Protein AF-Q9ZSM0-F1 (afdb_monomer_lite)

Secondary structure (DSSP, 8-state):
--GGGGTTTPPPP-TTS---HHHHHHHHHHHHHTTTTHHHHHHTTTT--SSPPP--

Structure (mmCIF, N/CA/C/O backbone):
data_AF-Q9ZSM0-F1
#
_entry.id   AF-Q9ZSM0-F1
#
loop_
_atom_site.group_PDB
_atom_site.id
_atom_site.type_symbol
_atom_site.label_atom_id
_atom_site.label_alt_id
_atom_site.label_comp_id
_atom_site.label_asym_id
_atom_site.label_entity_id
_atom_site.label_seq_id
_atom_site.pdbx_PDB_ins_code
_atom_site.Cartn_x
_atom_site.Cartn_y
_atom_site.Cartn_z
_atom_site.occupancy
_atom_site.B_iso_or_equiv
_atom_site.auth_seq_id
_atom_site.auth_comp_id
_atom_site.auth_asym_id
_atom_site.auth_atom_id
_atom_site.pdbx_PDB_model_num
ATOM 1 N N . ILE A 1 1 ? 5.549 7.123 7.647 1.00 50.31 1 ILE A N 1
ATOM 2 C CA . ILE A 1 1 ? 4.145 6.763 7.334 1.00 50.31 1 ILE A CA 1
ATOM 3 C C . ILE A 1 1 ? 3.957 7.101 5.862 1.00 50.31 1 ILE A C 1
ATOM 5 O O . ILE A 1 1 ? 4.252 8.231 5.497 1.00 50.31 1 ILE A O 1
ATOM 9 N N . ASN A 1 2 ? 3.661 6.114 5.014 1.00 47.09 2 ASN A N 1
ATOM 10 C CA . ASN A 1 2 ? 3.624 6.279 3.555 1.00 47.09 2 ASN A CA 1
ATOM 11 C C . ASN A 1 2 ? 2.429 7.192 3.177 1.00 47.09 2 ASN A C 1
ATOM 13 O O . ASN A 1 2 ? 1.319 6.875 3.605 1.00 47.09 2 ASN A O 1
ATOM 17 N N . PRO A 1 3 ? 2.609 8.315 2.451 1.00 50.44 3 PRO A N 1
ATOM 18 C CA . PRO A 1 3 ? 1.555 9.316 2.213 1.00 50.44 3 PRO A CA 1
ATOM 19 C C . PRO A 1 3 ? 0.274 8.763 1.565 1.00 50.44 3 PRO A C 1
ATOM 21 O O . PRO A 1 3 ? -0.808 9.295 1.804 1.00 50.44 3 PRO A O 1
ATOM 24 N N . HIS A 1 4 ? 0.365 7.652 0.833 1.00 49.78 4 HIS A N 1
ATOM 25 C CA . HIS A 1 4 ? -0.779 7.020 0.168 1.00 49.78 4 HIS A CA 1
ATOM 26 C C . HIS A 1 4 ? -1.789 6.356 1.115 1.00 49.78 4 HIS A C 1
ATOM 28 O O . HIS A 1 4 ? -2.952 6.200 0.747 1.00 49.78 4 HIS A O 1
ATOM 34 N N . SER A 1 5 ? -1.417 6.004 2.357 1.00 51.03 5 SER A N 1
ATOM 35 C CA . SER A 1 5 ? -2.401 5.449 3.307 1.00 51.03 5 SER A CA 1
ATOM 36 C C . SER A 1 5 ? -3.499 6.459 3.657 1.00 51.03 5 SER A C 1
ATOM 38 O O . SER A 1 5 ? -4.598 6.073 4.051 1.00 51.03 5 SER A O 1
ATOM 40 N N . MET A 1 6 ? -3.207 7.756 3.508 1.00 56.19 6 MET A N 1
ATOM 41 C CA . MET A 1 6 ? -4.132 8.839 3.827 1.00 56.19 6 MET A CA 1
ATOM 42 C C . MET A 1 6 ? -5.267 8.962 2.799 1.00 56.19 6 MET A C 1
ATOM 44 O O . MET A 1 6 ? -6.357 9.391 3.165 1.00 56.19 6 MET A O 1
ATOM 48 N N . GLU A 1 7 ? -5.062 8.522 1.551 1.00 62.47 7 GLU A N 1
ATOM 49 C CA . GLU A 1 7 ? -6.053 8.641 0.466 1.00 62.47 7 GLU A CA 1
ATOM 50 C C . GLU A 1 7 ? -7.269 7.721 0.650 1.00 62.47 7 GLU A C 1
ATOM 52 O O . GLU A 1 7 ? -8.365 8.031 0.184 1.00 62.47 7 GLU A O 1
ATOM 57 N N . LEU A 1 8 ? -7.094 6.597 1.352 1.00 76.31 8 LEU A N 1
ATOM 58 C CA . LEU A 1 8 ? -8.161 5.624 1.618 1.00 76.31 8 LEU A CA 1
ATOM 59 C C . LEU A 1 8 ? -8.819 5.811 2.990 1.00 76.31 8 LEU A C 1
ATOM 61 O O . LEU A 1 8 ? -9.782 5.116 3.306 1.00 76.31 8 LEU A O 1
ATOM 65 N N . GLY A 1 9 ? -8.299 6.727 3.818 1.00 79.56 9 GLY A N 1
ATOM 66 C CA . GLY A 1 9 ? -8.780 6.932 5.186 1.00 79.56 9 GLY A CA 1
ATOM 67 C C . GLY A 1 9 ? -8.625 5.694 6.079 1.00 79.56 9 GLY A C 1
ATOM 68 O O . GLY A 1 9 ? -9.357 5.562 7.064 1.00 79.56 9 GLY A O 1
ATOM 69 N N . ALA A 1 10 ? -7.714 4.780 5.719 1.00 85.00 10 ALA A N 1
ATOM 70 C CA . ALA A 1 10 ? -7.405 3.603 6.515 1.00 85.00 10 ALA A CA 1
ATOM 71 C C . ALA A 1 10 ? -6.581 4.017 7.745 1.00 85.00 10 ALA A C 1
ATOM 73 O O . ALA A 1 10 ? -5.547 4.682 7.629 1.00 85.00 10 ALA A O 1
ATOM 74 N N . GLY A 1 11 ? -7.066 3.669 8.932 1.00 85.38 11 GLY A N 1
ATOM 75 C CA . GLY A 1 11 ? -6.502 4.095 10.208 1.00 85.38 11 GLY A CA 1
ATOM 76 C C . GLY A 1 11 ? -5.656 3.026 10.893 1.00 85.38 11 GLY A C 1
ATOM 77 O O . GLY A 1 11 ? -5.802 1.830 10.658 1.00 85.38 11 GLY A O 1
ATOM 78 N N . PHE A 1 12 ? -4.789 3.452 11.816 1.00 89.69 12 PHE A N 1
ATOM 79 C CA . PHE A 1 12 ? -4.109 2.511 12.705 1.00 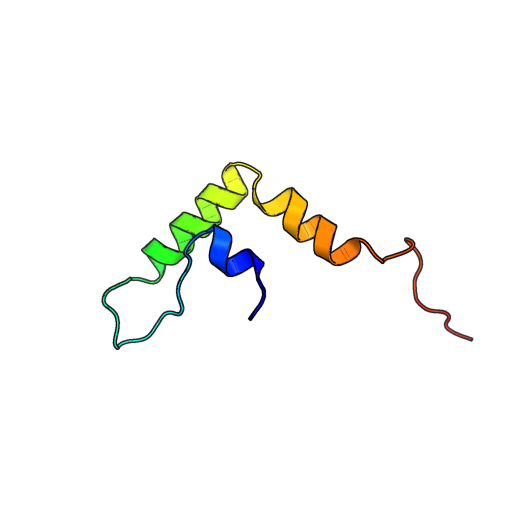89.69 12 PHE A CA 1
ATOM 80 C C . PHE A 1 12 ? -5.105 1.883 13.686 1.00 89.69 12 PHE A C 1
ATOM 82 O O . PHE A 1 12 ? -5.807 2.611 14.404 1.00 89.69 12 PHE A O 1
ATOM 89 N N . LEU A 1 13 ? -5.115 0.552 13.729 1.00 91.31 13 LEU A N 1
ATOM 90 C CA . LEU A 1 13 ? -5.940 -0.249 14.626 1.00 91.31 13 LEU A CA 1
ATOM 91 C C . LEU A 1 13 ? -5.301 -0.320 16.016 1.00 91.31 13 LEU A C 1
ATOM 93 O O . LEU A 1 13 ? -4.123 -0.629 16.167 1.00 91.31 13 LEU A O 1
ATOM 97 N N . THR A 1 14 ? -6.097 -0.030 17.036 1.00 93.25 14 THR A N 1
ATOM 98 C CA . THR A 1 14 ? -5.712 -0.061 18.453 1.00 93.25 14 THR A CA 1
ATOM 99 C C . THR A 1 14 ? -6.955 -0.396 19.273 1.00 93.25 14 THR A C 1
ATOM 101 O O . THR A 1 14 ? -8.060 -0.029 18.877 1.00 93.25 14 THR A O 1
ATOM 104 N N . GLY A 1 15 ? -6.781 -1.058 20.421 1.00 93.50 15 GLY A N 1
ATOM 105 C CA . GLY A 1 15 ? -7.877 -1.349 21.353 1.00 93.50 15 GLY A CA 1
ATOM 106 C C . GLY A 1 15 ? -8.514 -0.104 21.986 1.00 93.50 15 GLY A C 1
ATOM 107 O O . GLY A 1 15 ? -9.559 -0.209 22.614 1.00 93.50 15 GLY A O 1
ATOM 108 N N . GLU A 1 16 ? -7.911 1.073 21.808 1.00 94.94 16 GLU A N 1
ATOM 109 C CA . GLU A 1 16 ? -8.468 2.367 22.226 1.00 94.94 16 GLU A CA 1
ATOM 110 C C . GLU A 1 16 ? -9.548 2.896 21.264 1.00 94.94 16 GLU A C 1
ATOM 112 O O . GLU A 1 16 ? -10.230 3.873 21.572 1.00 94.94 16 GLU A O 1
ATOM 117 N N . LYS A 1 17 ? -9.699 2.286 20.080 1.00 89.75 17 LYS A N 1
ATOM 118 C CA . LYS A 1 17 ? -10.655 2.694 19.044 1.00 89.75 17 LYS A CA 1
ATOM 119 C C . LYS A 1 17 ? -11.740 1.641 18.850 1.00 89.75 17 LYS A C 1
ATOM 121 O O . LYS A 1 17 ? -11.533 0.457 19.086 1.00 89.75 17 LYS A O 1
ATOM 126 N N . VAL A 1 18 ? -12.892 2.096 18.359 1.00 91.50 18 VAL A N 1
ATOM 127 C CA . VAL A 1 18 ? -14.064 1.247 18.078 1.00 91.50 18 VAL A CA 1
ATOM 128 C C . VAL A 1 18 ? -13.994 0.601 16.687 1.00 91.50 18 VAL A C 1
ATOM 130 O O . VAL A 1 18 ? -14.651 -0.406 16.451 1.00 91.50 18 VAL A O 1
ATOM 133 N N . SER A 1 19 ? -13.187 1.154 15.774 1.00 90.19 19 SER A N 1
ATOM 13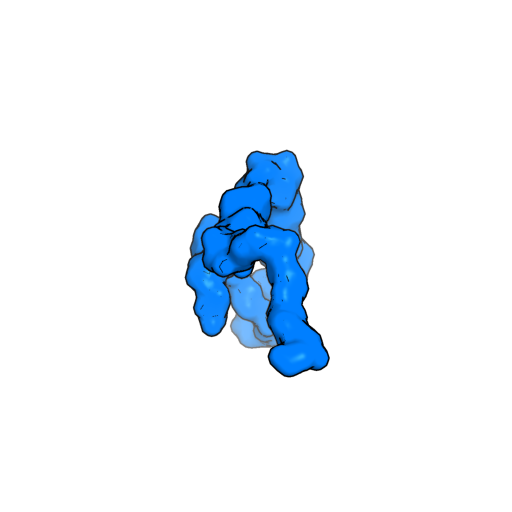4 C CA . SER A 1 19 ? -13.032 0.650 14.406 1.00 90.19 19 SER A CA 1
ATOM 135 C C . SER A 1 19 ? -12.459 -0.766 14.401 1.00 90.19 19 SER A C 1
ATOM 137 O O . SER A 1 19 ? -11.377 -1.011 14.945 1.00 90.19 19 SER A O 1
ATOM 139 N N . SER A 1 20 ? -13.166 -1.684 13.756 1.00 93.88 20 SER A N 1
ATOM 140 C CA . SER A 1 20 ? -12.757 -3.075 13.623 1.00 93.88 20 SER A CA 1
ATOM 141 C C . SER A 1 20 ? -11.707 -3.260 12.520 1.00 93.88 20 SER A C 1
ATOM 143 O O . SER A 1 20 ? -11.645 -2.475 11.571 1.00 93.88 20 SER A O 1
ATOM 145 N N . PRO A 1 21 ? -10.906 -4.339 12.575 1.00 92.88 21 PRO A N 1
ATOM 146 C CA . PRO A 1 21 ? -10.007 -4.676 11.479 1.00 92.88 21 PRO A CA 1
ATOM 147 C C . PRO A 1 21 ? -10.727 -4.827 10.134 1.00 92.88 21 PRO A C 1
ATOM 149 O O . PRO A 1 21 ? -10.217 -4.351 9.126 1.00 92.88 21 PRO A O 1
ATOM 152 N N . GLY A 1 22 ? -11.912 -5.449 10.122 1.00 95.25 22 GLY A N 1
ATOM 153 C CA . GLY A 1 22 ? -12.698 -5.664 8.903 1.00 95.25 22 GLY A CA 1
ATOM 154 C C . GLY A 1 22 ? -13.072 -4.357 8.205 1.00 95.25 22 GLY A C 1
ATOM 155 O O . GLY A 1 22 ? -12.830 -4.219 7.012 1.00 95.25 22 GLY A O 1
ATOM 156 N N . GLU A 1 23 ? -13.548 -3.365 8.961 1.00 93.25 23 GLU A N 1
ATOM 157 C CA . GLU A 1 23 ? -13.905 -2.047 8.415 1.00 93.25 23 GLU A CA 1
ATOM 158 C C . GLU A 1 23 ? -12.713 -1.327 7.767 1.00 93.25 23 GLU A C 1
ATOM 160 O O . GLU A 1 23 ? -12.875 -0.640 6.760 1.00 93.25 23 GLU A O 1
ATOM 165 N N . GLU A 1 24 ? -11.505 -1.470 8.319 1.00 92.62 24 GLU A N 1
ATOM 166 C CA . GLU A 1 24 ? -10.299 -0.899 7.710 1.00 92.62 24 GLU A CA 1
ATOM 167 C C . GLU A 1 24 ? -9.842 -1.695 6.476 1.00 92.62 24 GLU A C 1
ATOM 169 O O . GLU A 1 24 ? -9.401 -1.103 5.487 1.00 92.62 24 GLU A O 1
ATOM 174 N N . PHE A 1 25 ? -9.988 -3.023 6.496 1.00 93.00 25 PHE A N 1
ATOM 175 C CA . PHE A 1 25 ? -9.673 -3.884 5.355 1.00 93.00 25 PHE A CA 1
ATOM 176 C C . PHE A 1 25 ? -10.600 -3.647 4.159 1.00 93.00 25 PHE A C 1
ATOM 178 O O . PHE A 1 25 ? -10.110 -3.575 3.031 1.00 93.00 25 PHE A O 1
ATOM 185 N N . ASP A 1 26 ? -11.904 -3.478 4.384 1.00 95.00 26 ASP A N 1
ATOM 186 C CA . ASP A 1 26 ? -12.889 -3.280 3.314 1.00 95.00 26 ASP A CA 1
ATOM 187 C C . ASP A 1 26 ? -12.580 -2.034 2.474 1.00 95.00 26 ASP A C 1
ATOM 189 O O . ASP A 1 26 ? -12.664 -2.077 1.245 1.00 95.00 26 ASP A O 1
ATOM 193 N N . LYS A 1 27 ? -12.112 -0.950 3.109 1.00 91.75 27 LYS A N 1
ATOM 194 C CA . LYS A 1 27 ? -11.672 0.273 2.411 1.00 91.75 27 LYS A CA 1
ATOM 195 C C . LYS A 1 27 ? -10.540 -0.015 1.423 1.00 91.75 27 LYS A C 1
ATOM 197 O O . LYS A 1 27 ? -10.555 0.461 0.287 1.00 91.75 27 LYS A O 1
ATOM 202 N N . VAL A 1 28 ? -9.548 -0.799 1.852 1.00 91.81 28 VAL A N 1
ATOM 203 C CA . VAL A 1 28 ? -8.394 -1.171 1.021 1.00 91.81 28 VAL A CA 1
ATOM 204 C C . VAL A 1 28 ? -8.823 -2.124 -0.092 1.00 91.81 28 VAL A C 1
ATOM 206 O O . VAL A 1 28 ? -8.440 -1.937 -1.248 1.00 91.81 28 VAL A O 1
ATOM 209 N N . PHE A 1 29 ? -9.653 -3.116 0.228 1.00 93.62 29 PHE A N 1
ATOM 210 C CA . PHE A 1 29 ? -10.151 -4.085 -0.741 1.00 93.62 29 PHE A CA 1
ATOM 211 C C . PHE A 1 29 ? -10.986 -3.426 -1.846 1.00 93.62 29 PHE A C 1
ATOM 213 O O . PHE A 1 29 ? -10.786 -3.703 -3.032 1.00 93.62 29 PHE A O 1
ATOM 220 N N . GLU A 1 30 ? -11.884 -2.510 -1.484 1.00 94.38 30 GLU A N 1
ATOM 221 C CA . GLU A 1 30 ? -12.686 -1.754 -2.442 1.00 94.38 30 GLU A CA 1
ATOM 222 C C . GLU A 1 30 ? -11.801 -0.881 -3.346 1.00 94.38 30 GLU A C 1
ATOM 224 O O . GLU A 1 30 ? -12.022 -0.808 -4.557 1.00 94.38 30 GLU A O 1
ATOM 229 N N . ALA A 1 31 ? -10.762 -0.252 -2.790 1.00 92.69 31 ALA A N 1
ATOM 230 C CA . ALA A 1 31 ? -9.810 0.542 -3.560 1.00 92.69 31 ALA A CA 1
ATOM 231 C C . ALA A 1 31 ? -9.035 -0.293 -4.586 1.00 92.69 31 ALA A C 1
ATOM 233 O O . ALA A 1 31 ? -8.921 0.117 -5.743 1.00 92.69 31 ALA A O 1
ATOM 234 N N . ILE A 1 32 ? -8.554 -1.474 -4.185 1.00 94.12 32 ILE A N 1
ATOM 235 C CA . ILE A 1 32 ? -7.888 -2.429 -5.081 1.00 94.12 32 ILE A CA 1
ATOM 236 C C . ILE A 1 32 ? -8.854 -2.874 -6.181 1.00 94.12 32 ILE A C 1
ATOM 238 O O . ILE A 1 32 ? -8.511 -2.813 -7.360 1.00 94.12 32 ILE A O 1
ATOM 242 N N . SER A 1 33 ? -10.082 -3.243 -5.811 1.00 96.06 33 SER A N 1
ATOM 243 C CA . SER A 1 33 ? -11.113 -3.694 -6.755 1.00 96.06 33 SER A CA 1
ATOM 244 C C . SER A 1 33 ? -11.495 -2.615 -7.777 1.00 96.06 33 SER A C 1
ATOM 246 O O . SER A 1 33 ? -11.860 -2.931 -8.905 1.00 96.06 33 SER A O 1
ATOM 248 N N . LYS A 1 34 ? -11.374 -1.333 -7.408 1.00 95.44 34 LYS A N 1
ATOM 249 C CA . LYS A 1 34 ? -11.584 -0.173 -8.293 1.00 95.44 34 LYS A CA 1
ATOM 250 C C . LYS A 1 34 ? -10.326 0.257 -9.060 1.00 95.44 34 LYS A C 1
ATOM 252 O O . LYS A 1 34 ? -10.353 1.291 -9.719 1.00 95.44 34 LYS A O 1
ATOM 257 N N . GLY A 1 35 ? -9.220 -0.480 -8.949 1.00 92.62 35 GLY A N 1
ATOM 258 C CA . GLY A 1 35 ? -7.957 -0.171 -9.624 1.00 92.62 35 GLY A CA 1
ATOM 259 C C . GLY A 1 35 ? -7.164 0.993 -9.018 1.00 92.62 35 GLY A C 1
ATOM 260 O O . GLY A 1 35 ? -6.116 1.346 -9.547 1.00 92.62 35 GLY A O 1
ATOM 261 N N . LYS A 1 36 ? -7.591 1.562 -7.882 1.00 90.50 36 LYS A N 1
ATOM 262 C CA . LYS A 1 36 ? -6.923 2.716 -7.243 1.00 90.50 36 LYS A CA 1
ATOM 263 C C . LYS A 1 36 ? -5.533 2.396 -6.684 1.00 90.50 36 LYS A C 1
ATOM 265 O O . LYS A 1 36 ? -4.798 3.303 -6.323 1.00 90.50 36 LYS A O 1
ATOM 270 N N . ALA A 1 37 ? -5.181 1.114 -6.587 1.00 91.19 37 ALA A N 1
ATOM 271 C CA . ALA A 1 37 ? -3.862 0.676 -6.146 1.00 91.19 37 ALA A CA 1
ATOM 272 C C . ALA A 1 37 ? -2.803 0.697 -7.266 1.00 91.19 37 ALA A C 1
ATOM 274 O O . ALA A 1 37 ? -1.623 0.599 -6.958 1.00 91.19 37 ALA A O 1
ATOM 275 N N . ILE A 1 38 ? -3.188 0.814 -8.544 1.00 92.62 38 ILE A N 1
ATOM 276 C CA . ILE A 1 38 ? -2.249 0.703 -9.675 1.00 92.62 38 ILE A CA 1
ATOM 277 C C . ILE A 1 38 ? -1.223 1.841 -9.652 1.00 92.62 38 ILE A C 1
ATOM 279 O O . ILE A 1 38 ? -0.025 1.582 -9.570 1.00 92.62 38 ILE A O 1
ATOM 283 N N . ASP A 1 39 ? -1.690 3.088 -9.661 1.00 91.06 39 ASP A N 1
ATOM 284 C CA . ASP A 1 39 ? -0.823 4.270 -9.682 1.00 91.06 39 ASP A CA 1
ATOM 285 C C . ASP A 1 39 ? 0.151 4.332 -8.490 1.00 91.06 39 ASP A C 1
ATOM 287 O O . ASP A 1 39 ? 1.353 4.443 -8.734 1.00 91.06 39 ASP A O 1
ATOM 291 N N . PRO A 1 40 ? -0.275 4.186 -7.214 1.00 90.75 40 PRO A N 1
ATOM 292 C CA . PRO A 1 40 ? 0.660 4.235 -6.087 1.00 90.75 40 PRO A CA 1
ATOM 293 C C . PRO A 1 40 ? 1.658 3.066 -6.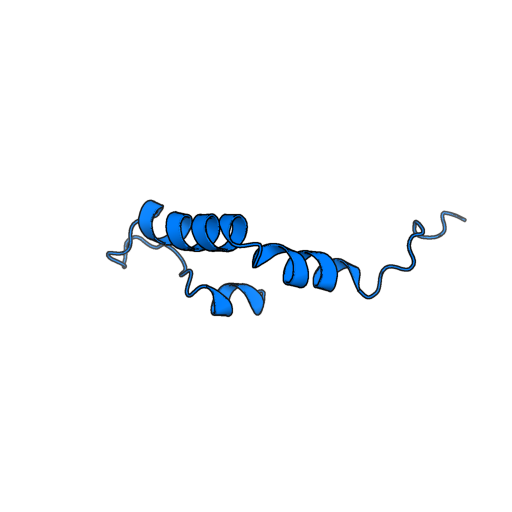076 1.00 90.75 40 PRO A C 1
ATOM 295 O O . PRO A 1 40 ? 2.776 3.225 -5.585 1.00 90.75 40 PRO A O 1
ATOM 298 N N . LEU A 1 41 ? 1.302 1.898 -6.628 1.00 93.62 41 LEU A N 1
ATOM 299 C CA . LEU A 1 41 ? 2.250 0.790 -6.788 1.00 93.62 41 LEU A CA 1
ATOM 300 C C . LEU A 1 41 ? 3.314 1.102 -7.848 1.00 93.62 41 LEU A C 1
ATOM 302 O O . LEU A 1 41 ? 4.487 0.798 -7.635 1.00 93.62 41 LEU A O 1
ATOM 306 N N . LEU A 1 42 ? 2.927 1.719 -8.967 1.00 94.12 42 LEU A N 1
ATOM 307 C CA . LEU A 1 42 ? 3.864 2.108 -10.025 1.00 94.12 42 LEU A CA 1
ATOM 308 C C . LEU A 1 42 ? 4.734 3.303 -9.620 1.00 94.12 42 LEU A C 1
ATOM 310 O O . LEU A 1 42 ? 5.921 3.324 -9.938 1.00 94.12 42 LEU A O 1
ATOM 314 N N . GLU A 1 43 ? 4.190 4.243 -8.848 1.00 93.38 43 GLU A N 1
ATOM 315 C CA . GLU A 1 43 ? 4.931 5.376 -8.282 1.00 93.38 43 GLU A CA 1
ATOM 316 C C . GLU A 1 43 ? 6.111 4.902 -7.412 1.00 93.38 43 GLU A C 1
ATOM 318 O O . GLU A 1 43 ? 7.191 5.493 -7.450 1.00 93.38 43 GLU A O 1
ATOM 323 N N . CYS A 1 44 ? 5.967 3.779 -6.694 1.00 94.50 44 CYS A N 1
ATOM 324 C CA . CYS A 1 44 ? 7.060 3.180 -5.915 1.00 94.50 44 CYS A CA 1
ATOM 325 C C . CYS A 1 44 ? 8.260 2.742 -6.778 1.00 94.50 44 CYS A C 1
ATOM 327 O O . CYS A 1 44 ? 9.368 2.611 -6.262 1.00 94.50 44 CYS A O 1
ATOM 329 N N . LEU A 1 45 ? 8.047 2.501 -8.075 1.00 95.12 45 LEU A N 1
ATOM 330 C CA . LEU A 1 45 ? 9.063 2.067 -9.036 1.00 95.12 45 LEU A CA 1
ATOM 331 C C . LEU A 1 45 ? 9.459 3.173 -10.023 1.00 95.12 45 LEU A C 1
ATOM 333 O O . LEU A 1 45 ? 10.220 2.906 -10.948 1.00 95.12 45 LEU A O 1
ATOM 337 N N . LYS A 1 46 ? 8.982 4.411 -9.848 1.00 95.50 46 LYS A N 1
ATOM 338 C CA . LYS A 1 46 ? 9.156 5.487 -10.842 1.00 95.50 46 LYS A CA 1
ATOM 339 C C . LYS A 1 46 ? 10.617 5.819 -11.178 1.00 95.50 46 LYS A C 1
ATOM 341 O O . LYS A 1 46 ? 10.907 6.277 -12.276 1.00 95.50 46 LYS A O 1
ATOM 346 N N . GLU A 1 47 ? 11.528 5.610 -10.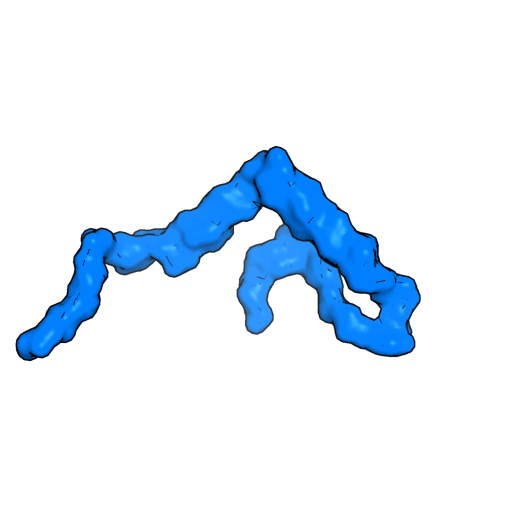228 1.00 96.81 47 GLU A N 1
ATOM 347 C CA . GLU A 1 47 ? 12.967 5.876 -10.376 1.00 96.81 47 GLU A CA 1
ATOM 348 C C . GLU A 1 47 ? 13.753 4.633 -10.811 1.00 96.81 47 GLU A C 1
ATOM 350 O O . GLU A 1 47 ? 14.956 4.703 -11.065 1.00 96.81 47 GLU A O 1
ATOM 355 N N . TRP A 1 48 ? 13.089 3.480 -10.909 1.00 96.81 48 TRP A N 1
ATOM 356 C CA . TRP A 1 48 ? 13.733 2.255 -11.342 1.00 96.81 48 TRP A CA 1
ATOM 357 C C . TRP A 1 48 ? 13.945 2.271 -12.858 1.00 96.81 48 TRP A C 1
ATOM 359 O O . TRP A 1 48 ? 13.007 2.346 -13.646 1.00 96.81 48 TRP A O 1
ATOM 369 N N . ASN A 1 49 ? 15.203 2.141 -13.277 1.00 95.12 49 ASN A N 1
ATOM 370 C CA . ASN A 1 49 ? 15.602 2.126 -14.686 1.00 95.12 49 ASN A CA 1
ATOM 371 C C . ASN A 1 49 ? 15.388 0.768 -15.389 1.00 95.12 49 ASN A C 1
ATOM 373 O O . ASN A 1 49 ? 15.851 0.586 -16.514 1.00 95.12 49 ASN A O 1
ATOM 377 N N . GLY A 1 50 ? 14.741 -0.200 -14.733 1.00 95.88 50 GLY A N 1
ATOM 378 C CA . GLY A 1 50 ? 14.495 -1.535 -15.284 1.00 95.88 50 GLY A CA 1
ATOM 379 C C . GLY A 1 50 ? 15.683 -2.502 -15.205 1.00 95.88 50 GLY A C 1
ATOM 380 O O . GLY A 1 50 ? 15.583 -3.617 -15.712 1.00 95.88 50 GLY A O 1
ATOM 381 N N . ALA A 1 51 ? 16.795 -2.115 -14.571 1.00 96.50 51 ALA A N 1
ATOM 382 C CA . ALA A 1 51 ? 17.982 -2.955 -14.413 1.00 96.50 51 ALA A CA 1
ATOM 383 C C . ALA A 1 51 ? 18.278 -3.254 -12.929 1.00 96.50 51 ALA A C 1
ATOM 385 O O . ALA A 1 51 ? 17.891 -2.477 -12.05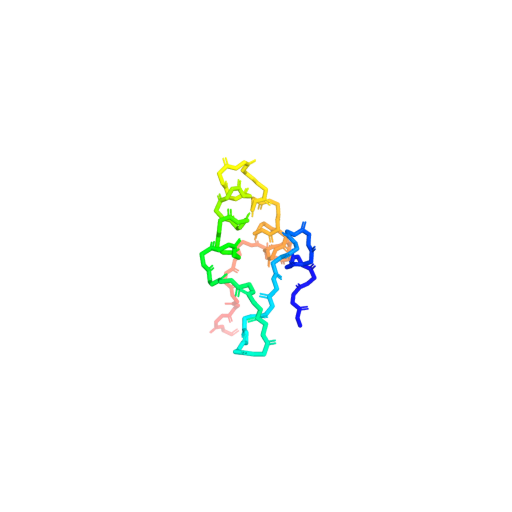0 1.00 96.50 51 ALA A O 1
ATOM 386 N N . PRO A 1 52 ? 18.951 -4.377 -12.616 1.00 95.31 52 PRO A N 1
ATOM 387 C CA . PRO A 1 52 ? 19.514 -4.589 -11.287 1.00 95.31 52 PRO A CA 1
ATOM 388 C C . PRO A 1 52 ? 20.673 -3.614 -11.023 1.00 95.31 52 PRO A C 1
ATOM 390 O O . PRO A 1 52 ? 21.260 -3.052 -11.951 1.00 95.31 52 PRO A O 1
ATOM 393 N N . LEU A 1 53 ? 21.038 -3.448 -9.751 1.00 95.50 53 LEU A N 1
ATOM 394 C CA . LEU A 1 53 ? 22.252 -2.718 -9.383 1.00 95.50 53 LEU A CA 1
ATOM 395 C C . LEU A 1 53 ? 23.501 -3.433 -9.940 1.00 95.50 53 LEU A C 1
ATOM 397 O O . LEU A 1 53 ? 23.511 -4.668 -9.993 1.00 95.50 53 LEU A O 1
ATOM 401 N N . PRO A 1 54 ? 24.555 -2.695 -10.342 1.00 94.75 54 PRO A N 1
ATOM 402 C CA . PRO A 1 54 ? 25.812 -3.293 -10.782 1.00 94.75 54 PRO A CA 1
ATOM 403 C C . PRO A 1 54 ? 26.399 -4.225 -9.718 1.00 94.75 54 PRO A C 1
ATOM 405 O O . PRO A 1 54 ? 26.371 -3.918 -8.528 1.00 94.75 54 PRO A O 1
ATOM 408 N N . ILE A 1 55 ? 26.940 -5.356 -10.167 1.00 94.12 55 ILE A N 1
ATOM 409 C CA . ILE A 1 55 ? 27.484 -6.419 -9.306 1.00 94.12 55 ILE A CA 1
ATOM 410 C C . ILE A 1 55 ? 29.025 -6.475 -9.338 1.00 94.12 55 ILE A C 1
ATOM 412 O O . ILE A 1 55 ? 29.604 -7.405 -8.780 1.00 94.12 55 ILE A O 1
ATOM 416 N N . CYS A 1 56 ? 29.675 -5.497 -9.983 1.00 70.06 56 CYS A N 1
ATOM 417 C CA . CYS A 1 56 ? 31.120 -5.441 -10.220 1.00 70.06 56 CYS A CA 1
ATOM 418 C C . CYS A 1 56 ? 31.703 -4.089 -9.808 1.00 70.06 56 CYS A C 1
ATOM 420 O O . CYS A 1 56 ? 31.160 -3.064 -10.283 1.00 70.06 56 CYS A O 1
#

Radius of gyration: 16.03 Å; chains: 1; bounding box: 45×16×38 Å

Organism: NCBI:txid136990

Foldseek 3Di:
DPPVLVVLVQDDDDPVDPDDPVNSVVSVVVCVVVVVVVVVVVVVCVPPPPDDDDPD

pLDDT: mean 87.13, std 14.02, range [47.09, 96.81]

Sequence (56 aa):
INPHSMELGAGFLTGEKVSSPGEEFDKVFEAISKGKAIDPLLECLKEWNGAPLPIC

I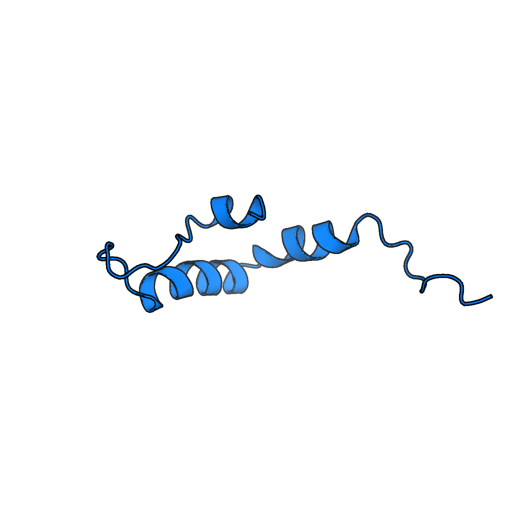nterPro domains:
  IPR001106 Aromatic amino acid lyase [PTHR10362] (7-56)
  IPR008948 L-Aspartase-like [SSF48557] (7-56)